Protein AF-W7M8E8-F1 (afdb_monomer_lite)

Sequence (180 aa):
MTIVAISYRIQVSQIQHLVPQELELEDQPIMTSLFIHYGTSTAAPSSLGREIFGYPKIFGKVNFHPSAGSRVMMGNVERPAARSLIEFELAPKAILGNSVGDATPPKVLNLRVIPSTNPAEPALREFVVVDMQFEFSERWSGPGSLKFNKGFASTPWANLDVDSYVSKAVLGNKAERFPL

Organism: Gibberella moniliformis (strain M3125 / FGSC 7600) (NCBI:txid334819)

InterPro domains:
  IPR010451 Acetoacetate decarboxylase [PF06314] (45-169)
  IPR023375 Acetoacetate decarboxylase domain superfamily [G3DSA:2.40.400.10] (40-175)
  IPR023375 Acetoacetate decarboxylase domain superfamily [SSF160104] (2-168)

Radius of gyration: 17.75 Å; chains: 1; bounding box: 37×35×49 Å

pLDDT: mean 82.56, std 15.78, range [31.69, 96.31]

Foldseek 3Di:
DKKKKWKFWFACVLCVVVDDPVDDADRTHIDIDIQDDPDDDPDPCAPCCCQPANDPDDDWDKDWDDDVPAPKIWIFIDVPPPHGQKTKIWHFDDWDDPPPDDDQQPWDKHWHFADDPPNVDTPDTDIGTDRDDDDFPTKTWGDMDMDGDDDDPPCSSSPTDTDGTDTIMMGHHPDDDPPD

Secondary structure (DSSP, 8-state):
-EEEEEEEE--GGGTGGGS-TTS---SSPEEEEEEEE--S-SS-TTHHHHHHH-------EEEEE--TT---EEEEEESSTTSEEEEEEE---EE----SS-----EEEEEEEEE-SSTTSEEEEEEEEEE-----SEEEE--EEEEEPP--TT-GGG-----EEEEEEEEE-SS-PPP-

Structure (mmCIF, N/CA/C/O backbone):
data_AF-W7M8E8-F1
#
_entry.id   AF-W7M8E8-F1
#
loop_
_atom_site.group_PDB
_atom_site.id
_atom_site.type_symbol
_atom_site.label_atom_id
_atom_site.label_alt_id
_atom_site.label_comp_id
_atom_site.label_asym_id
_atom_site.label_entity_id
_atom_site.label_seq_id
_atom_site.pdbx_PDB_ins_code
_atom_site.Cartn_x
_atom_site.Cartn_y
_atom_site.Cartn_z
_atom_site.occupancy
_atom_site.B_iso_or_equiv
_atom_site.auth_seq_id
_atom_site.auth_comp_id
_atom_site.auth_asym_id
_atom_site.auth_atom_id
_atom_site.pdbx_PDB_model_num
ATOM 1 N N . MET A 1 1 ? -5.783 8.095 -15.627 1.00 75.50 1 MET A N 1
ATOM 2 C CA . MET A 1 1 ? -5.588 7.467 -14.299 1.00 75.50 1 MET A CA 1
ATOM 3 C C . MET A 1 1 ? -4.308 6.662 -14.341 1.00 75.50 1 MET A C 1
ATOM 5 O O . MET A 1 1 ? -4.144 5.872 -15.267 1.00 75.50 1 MET A O 1
ATOM 9 N N . THR A 1 2 ? -3.454 6.842 -13.340 1.00 82.38 2 THR A N 1
ATOM 10 C CA . THR A 1 2 ? -2.178 6.129 -13.210 1.00 82.38 2 THR A CA 1
ATOM 11 C C . THR A 1 2 ? -2.097 5.503 -11.828 1.00 82.38 2 THR A C 1
ATOM 13 O O . THR A 1 2 ? -2.427 6.159 -10.839 1.00 82.38 2 THR A O 1
ATOM 16 N N . ILE A 1 3 ? -1.667 4.246 -11.759 1.00 85.19 3 ILE A N 1
ATOM 17 C CA . ILE A 1 3 ? -1.448 3.502 -10.521 1.00 85.19 3 ILE A CA 1
ATOM 18 C C . ILE A 1 3 ? -0.035 2.930 -10.522 1.00 85.19 3 ILE A C 1
ATOM 20 O O . ILE A 1 3 ? 0.379 2.272 -11.475 1.00 85.19 3 ILE A O 1
ATOM 24 N N . VAL A 1 4 ? 0.689 3.153 -9.431 1.00 88.88 4 VAL A N 1
ATOM 25 C CA . VAL A 1 4 ? 1.925 2.432 -9.115 1.00 88.88 4 VAL A CA 1
ATOM 26 C C . VAL A 1 4 ? 1.607 1.440 -8.009 1.00 88.88 4 VAL A C 1
ATOM 28 O O . VAL A 1 4 ? 1.155 1.839 -6.937 1.00 88.88 4 VAL A O 1
ATOM 31 N N . ALA A 1 5 ? 1.830 0.159 -8.281 1.00 90.69 5 ALA A N 1
ATOM 32 C CA . ALA A 1 5 ? 1.642 -0.934 -7.342 1.00 90.69 5 ALA A CA 1
ATOM 33 C C . ALA A 1 5 ? 2.996 -1.567 -7.018 1.00 90.69 5 ALA A C 1
ATOM 35 O O . ALA A 1 5 ? 3.697 -2.058 -7.909 1.00 90.69 5 ALA A O 1
ATOM 36 N N . ILE A 1 6 ? 3.365 -1.561 -5.740 1.00 92.94 6 ILE A N 1
ATOM 37 C CA . ILE A 1 6 ? 4.590 -2.197 -5.256 1.00 92.94 6 ILE A CA 1
ATOM 38 C C . ILE A 1 6 ? 4.208 -3.159 -4.136 1.00 92.94 6 ILE A C 1
ATOM 40 O O . ILE A 1 6 ? 3.716 -2.736 -3.089 1.00 92.94 6 ILE A O 1
ATOM 44 N N . SER A 1 7 ? 4.448 -4.445 -4.376 1.00 93.50 7 SER A N 1
ATOM 45 C CA . SER A 1 7 ? 4.228 -5.524 -3.420 1.00 93.50 7 SER A CA 1
ATOM 46 C C . SER A 1 7 ? 5.554 -5.992 -2.839 1.00 93.50 7 SER A C 1
ATOM 48 O O . SER A 1 7 ? 6.532 -6.219 -3.563 1.00 93.50 7 SER A O 1
ATOM 50 N N . TYR A 1 8 ? 5.591 -6.135 -1.525 1.00 94.62 8 TYR A N 1
ATOM 51 C CA . TYR A 1 8 ? 6.796 -6.403 -0.757 1.00 94.62 8 TYR A CA 1
ATOM 52 C C . TYR A 1 8 ? 6.471 -7.229 0.484 1.00 94.62 8 TYR A C 1
ATOM 54 O O . TYR A 1 8 ? 5.325 -7.272 0.925 1.00 94.62 8 TYR A O 1
ATOM 62 N N . ARG A 1 9 ? 7.482 -7.905 1.026 1.00 95.75 9 ARG A N 1
ATOM 63 C CA . ARG A 1 9 ? 7.386 -8.646 2.282 1.00 95.75 9 ARG A CA 1
ATOM 64 C C . ARG A 1 9 ? 7.903 -7.809 3.438 1.00 95.75 9 ARG A C 1
ATOM 66 O O . ARG A 1 9 ? 8.819 -7.001 3.266 1.00 95.75 9 ARG A O 1
ATOM 73 N N . ILE A 1 10 ? 7.288 -8.031 4.586 1.00 95.56 10 ILE A N 1
ATOM 74 C CA . ILE A 1 10 ? 7.685 -7.497 5.885 1.00 95.56 10 ILE A CA 1
ATOM 75 C C . ILE A 1 10 ? 7.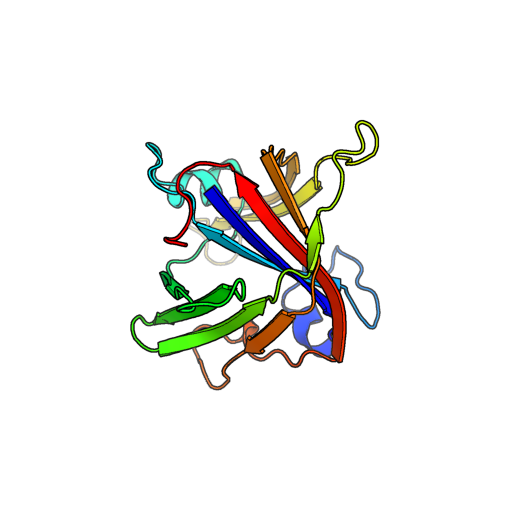556 -8.609 6.924 1.00 95.56 10 ILE A C 1
ATOM 77 O O . ILE A 1 10 ? 6.786 -9.541 6.716 1.00 95.56 10 ILE A O 1
ATOM 81 N N . GLN A 1 11 ? 8.225 -8.478 8.063 1.00 96.25 11 GLN A N 1
ATOM 82 C CA . GLN A 1 11 ? 7.993 -9.348 9.217 1.00 96.25 11 GLN A CA 1
ATOM 83 C C . GLN A 1 11 ? 6.618 -9.096 9.859 1.00 96.25 11 GLN A C 1
ATOM 85 O O . GLN A 1 11 ? 6.258 -7.948 10.139 1.00 96.25 11 GLN A O 1
ATOM 90 N N . VAL A 1 12 ? 5.887 -10.166 10.189 1.00 95.56 12 VAL A N 1
ATOM 91 C CA . VAL A 1 12 ? 4.549 -10.100 10.815 1.00 95.56 12 VAL A CA 1
ATOM 92 C C . VAL A 1 12 ? 4.518 -9.297 12.120 1.00 95.56 12 VAL A C 1
ATOM 94 O O . VAL A 1 12 ? 3.564 -8.563 12.385 1.00 95.56 12 VAL A O 1
ATOM 97 N N . SER A 1 13 ? 5.601 -9.337 12.901 1.00 94.94 13 SER A N 1
ATOM 98 C CA . SER A 1 13 ? 5.739 -8.589 14.157 1.00 94.94 13 SER A CA 1
ATOM 99 C C . SER A 1 13 ? 5.573 -7.075 13.980 1.00 94.94 13 SER A C 1
ATOM 101 O O . SER A 1 13 ? 5.144 -6.395 14.914 1.00 94.94 13 SER A O 1
ATOM 103 N N . GLN A 1 14 ? 5.841 -6.549 12.779 1.00 93.94 14 GLN A N 1
ATOM 104 C CA . GLN A 1 14 ? 5.689 -5.131 12.454 1.00 93.94 14 GLN A CA 1
ATOM 105 C C . GLN A 1 14 ? 4.224 -4.698 12.293 1.00 93.94 14 GLN A C 1
ATOM 107 O O . GLN A 1 14 ? 3.937 -3.514 12.447 1.00 93.94 14 GLN A O 1
ATOM 112 N N . ILE A 1 15 ? 3.295 -5.614 11.985 1.00 93.62 15 ILE A N 1
ATOM 113 C CA . ILE A 1 15 ? 1.906 -5.265 11.612 1.00 93.62 15 ILE A CA 1
ATOM 114 C C . ILE A 1 15 ? 0.819 -6.075 12.306 1.00 93.62 15 ILE A C 1
ATOM 116 O O . ILE A 1 15 ? -0.338 -5.675 12.238 1.00 93.62 15 ILE A O 1
ATOM 120 N N . GLN A 1 16 ? 1.145 -7.163 13.007 1.00 93.75 16 GLN A N 1
ATOM 121 C CA . GLN A 1 16 ? 0.148 -8.010 13.680 1.00 93.75 16 GLN A CA 1
ATOM 122 C C . GLN A 1 16 ? -0.788 -7.229 14.615 1.00 93.75 16 GLN A C 1
ATOM 124 O O . GLN A 1 16 ? -1.951 -7.566 14.766 1.00 93.75 16 GLN A O 1
ATOM 129 N N . HIS A 1 17 ? -0.297 -6.140 15.211 1.00 92.38 17 HIS A N 1
ATOM 130 C CA . HIS A 1 17 ? -1.066 -5.278 16.106 1.00 92.38 17 HIS A CA 1
ATOM 131 C C . HIS A 1 17 ? -2.050 -4.342 15.373 1.00 92.38 17 HIS A C 1
ATOM 133 O O . HIS A 1 17 ? -2.852 -3.675 16.022 1.00 92.38 17 HIS A O 1
ATOM 139 N N . LEU A 1 18 ? -1.969 -4.256 14.041 1.00 91.44 18 LEU A N 1
ATOM 140 C CA . LEU A 1 18 ? -2.851 -3.462 13.177 1.00 91.44 18 LEU A CA 1
ATOM 141 C C . LEU A 1 18 ? -3.947 -4.308 12.518 1.00 91.44 18 LEU A C 1
ATOM 143 O O . LEU A 1 18 ? -4.887 -3.750 11.951 1.00 91.44 18 LEU A O 1
ATOM 147 N N . VAL A 1 19 ? -3.812 -5.634 12.553 1.00 92.44 19 VAL A N 1
ATOM 148 C CA . VAL A 1 19 ? -4.722 -6.575 11.900 1.00 92.44 19 VAL A CA 1
ATOM 149 C C . VAL A 1 19 ? -5.661 -7.174 12.954 1.00 92.44 19 VAL A C 1
ATOM 151 O O . VAL A 1 19 ? -5.202 -7.519 14.043 1.00 92.44 19 VAL A O 1
ATOM 154 N N . PRO A 1 20 ? -6.975 -7.277 12.682 1.00 93.69 20 PRO A N 1
ATOM 155 C CA . PRO A 1 20 ? -7.913 -7.919 13.600 1.00 93.69 20 PRO A CA 1
ATOM 156 C C . PRO A 1 20 ? -7.506 -9.364 13.911 1.00 93.69 20 PRO A C 1
ATOM 158 O O . PRO A 1 20 ? -7.076 -10.088 13.018 1.00 93.69 20 PRO A O 1
ATOM 161 N N . GLN A 1 21 ? -7.675 -9.784 15.166 1.00 93.00 21 GLN A N 1
ATOM 162 C CA . GLN A 1 21 ? -7.266 -11.115 15.644 1.00 93.00 21 GLN A CA 1
ATOM 163 C C . GLN A 1 21 ? -8.029 -12.259 14.965 1.00 93.00 21 GLN A C 1
ATOM 165 O O . GLN A 1 21 ? -7.586 -13.401 15.000 1.00 93.00 21 GLN A O 1
ATOM 170 N N . GLU A 1 22 ? -9.177 -11.955 14.361 1.00 94.31 22 GLU A N 1
ATOM 171 C CA . GLU A 1 22 ? -9.982 -12.901 13.596 1.00 94.31 22 GLU A CA 1
ATOM 172 C C . GLU A 1 22 ? -9.348 -13.270 12.238 1.00 94.31 22 GLU A C 1
ATOM 174 O O . GLU A 1 22 ? -9.845 -14.177 11.572 1.00 94.31 22 GLU A O 1
ATOM 179 N N . LEU A 1 23 ? -8.288 -12.570 11.805 1.00 93.88 23 LEU A N 1
ATOM 180 C CA . LEU A 1 23 ? -7.580 -12.824 10.549 1.00 93.88 23 LEU A CA 1
ATOM 181 C C . LEU A 1 23 ? -6.212 -13.468 10.797 1.00 93.88 23 LEU A C 1
ATOM 183 O O . LEU A 1 23 ? 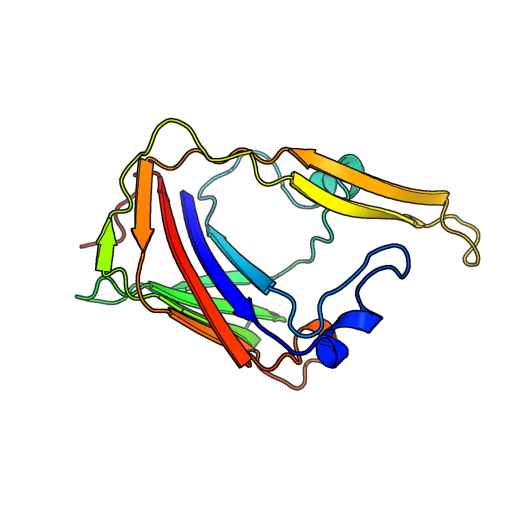-5.458 -13.056 11.676 1.00 93.88 23 LEU A O 1
ATOM 187 N N . GLU A 1 24 ? -5.869 -14.440 9.958 1.00 93.69 24 GLU A N 1
ATOM 188 C CA . GLU A 1 24 ? -4.578 -15.124 9.998 1.00 93.69 24 GLU A CA 1
ATOM 189 C C . GLU A 1 24 ? -3.532 -14.384 9.153 1.00 93.69 24 GLU A C 1
ATOM 191 O O . GLU A 1 24 ? -3.823 -13.876 8.066 1.00 93.69 24 GLU A O 1
ATOM 196 N N . LEU A 1 25 ? -2.296 -14.334 9.653 1.00 94.12 25 LEU A N 1
ATOM 197 C CA . LEU A 1 25 ? -1.149 -13.749 8.966 1.00 94.12 25 LEU A CA 1
ATOM 198 C C . LEU A 1 25 ? -0.029 -14.781 8.853 1.00 94.12 25 LEU A C 1
ATOM 200 O O . LEU A 1 25 ? 0.275 -15.486 9.812 1.00 94.12 25 LEU A O 1
ATOM 204 N N . GLU A 1 26 ? 0.612 -14.824 7.689 1.00 94.81 26 GLU A N 1
ATOM 205 C CA . GLU A 1 26 ? 1.874 -15.543 7.494 1.00 94.81 26 GLU A CA 1
ATOM 206 C C . GLU A 1 26 ? 3.014 -14.871 8.282 1.00 94.81 26 GLU A C 1
ATOM 208 O O . GLU A 1 26 ? 2.903 -13.705 8.654 1.00 94.81 26 GLU A O 1
ATOM 213 N N . ASP A 1 27 ? 4.149 -15.556 8.471 1.00 94.94 27 ASP A N 1
ATOM 214 C CA . ASP A 1 27 ? 5.333 -14.984 9.143 1.00 94.94 27 ASP A CA 1
ATOM 215 C C . ASP A 1 27 ? 5.928 -13.780 8.390 1.00 94.94 27 ASP A C 1
ATOM 217 O O . ASP A 1 27 ? 6.430 -12.825 8.995 1.00 94.94 27 ASP A O 1
ATOM 221 N N . GLN A 1 28 ? 5.860 -13.825 7.056 1.00 95.44 28 GLN A N 1
ATOM 222 C CA . GLN A 1 28 ? 6.322 -12.771 6.155 1.00 95.44 28 GLN A CA 1
ATOM 223 C C . GLN A 1 28 ? 5.199 -12.329 5.209 1.00 95.44 28 GLN A C 1
ATOM 225 O O . GLN A 1 28 ? 5.254 -12.656 4.020 1.00 95.44 28 GLN A O 1
ATOM 230 N N . PRO A 1 29 ? 4.166 -11.612 5.683 1.00 94.88 29 PRO A N 1
ATOM 231 C CA . PRO A 1 29 ? 3.020 -11.256 4.855 1.00 94.88 29 PRO A CA 1
ATOM 232 C C . PRO A 1 29 ? 3.415 -10.377 3.661 1.00 94.88 29 PRO A C 1
ATOM 234 O O . PRO A 1 29 ? 4.365 -9.588 3.715 1.00 94.88 29 PRO A O 1
ATOM 237 N N . ILE A 1 30 ? 2.646 -10.486 2.574 1.00 93.69 30 ILE A N 1
ATOM 238 C CA . ILE A 1 30 ? 2.767 -9.589 1.421 1.00 93.69 30 ILE A CA 1
ATOM 239 C C . ILE A 1 30 ? 1.950 -8.326 1.689 1.00 93.69 30 ILE A C 1
ATOM 241 O O . ILE A 1 30 ? 0.723 -8.358 1.753 1.00 93.69 30 ILE A O 1
ATOM 245 N N . MET A 1 31 ? 2.637 -7.194 1.753 1.00 92.69 31 MET A N 1
ATOM 246 C CA . MET A 1 31 ? 2.034 -5.868 1.737 1.00 92.69 31 MET A CA 1
ATOM 247 C C . MET A 1 31 ? 2.044 -5.322 0.314 1.00 92.69 31 MET A C 1
ATOM 249 O O . MET A 1 31 ? 3.018 -5.489 -0.416 1.00 92.69 31 MET A O 1
ATOM 253 N N . THR A 1 32 ? 0.977 -4.629 -0.081 1.00 91.69 32 THR A N 1
ATOM 254 C CA . THR A 1 32 ? 0.923 -3.918 -1.364 1.00 91.69 32 THR A CA 1
ATOM 255 C C . THR A 1 32 ? 0.608 -2.450 -1.128 1.00 91.69 32 THR A 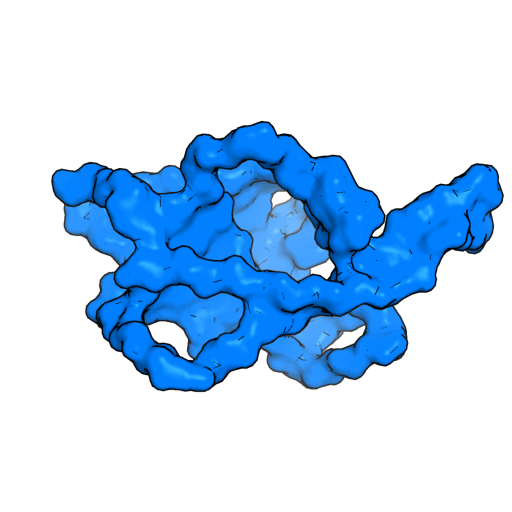C 1
ATOM 257 O O . THR A 1 32 ? -0.453 -2.111 -0.611 1.00 91.69 32 THR A O 1
ATOM 260 N N . SER A 1 33 ? 1.526 -1.574 -1.537 1.00 92.44 33 SER A N 1
ATOM 261 C CA . SER A 1 33 ? 1.283 -0.132 -1.587 1.00 92.44 33 SER A CA 1
ATOM 262 C C . SER A 1 33 ? 0.800 0.262 -2.980 1.00 92.44 33 SER A C 1
ATOM 264 O O . SER A 1 33 ? 1.466 -0.030 -3.977 1.00 92.44 33 SER A O 1
ATOM 266 N N . LEU A 1 34 ? -0.354 0.932 -3.036 1.00 90.12 34 LEU A N 1
ATOM 267 C CA . LEU A 1 34 ? -0.938 1.492 -4.254 1.00 90.12 34 LEU A CA 1
ATOM 268 C C . LEU A 1 34 ? -0.878 3.022 -4.198 1.00 90.12 34 LEU A C 1
ATOM 270 O O . LEU A 1 34 ? -1.508 3.640 -3.339 1.00 90.12 34 LEU A O 1
ATOM 274 N N . PHE A 1 35 ? -0.174 3.640 -5.144 1.00 90.56 35 PHE A N 1
ATOM 275 C CA . PHE A 1 35 ? -0.181 5.091 -5.345 1.00 90.56 35 PHE A CA 1
ATOM 276 C C . PHE A 1 35 ? -1.056 5.393 -6.545 1.00 90.56 35 PHE A C 1
ATOM 278 O O . PHE A 1 35 ? -0.759 4.943 -7.649 1.00 90.56 35 PHE A O 1
ATOM 285 N N . ILE A 1 36 ? -2.144 6.128 -6.327 1.00 85.56 36 ILE A N 1
ATOM 286 C CA . ILE A 1 36 ? -3.184 6.309 -7.337 1.00 85.56 36 ILE A CA 1
ATOM 287 C C . ILE A 1 36 ? -3.341 7.789 -7.667 1.00 85.56 36 ILE A C 1
ATOM 289 O O . ILE A 1 36 ? -3.606 8.610 -6.789 1.00 85.56 36 ILE A O 1
ATOM 293 N N . HIS A 1 37 ? -3.233 8.110 -8.953 1.00 83.31 37 HIS A N 1
ATOM 294 C CA . HIS A 1 37 ? -3.600 9.397 -9.524 1.00 83.31 37 HIS A CA 1
ATOM 295 C C . HIS A 1 37 ? -4.865 9.230 -10.375 1.00 83.31 37 HIS A C 1
ATOM 297 O O . HIS A 1 37 ? -4.815 8.729 -11.503 1.00 83.31 37 HIS A O 1
ATOM 303 N N . TYR A 1 38 ? -6.012 9.636 -9.824 1.00 70.62 38 TYR A N 1
ATOM 304 C CA . TYR A 1 38 ? -7.327 9.462 -10.453 1.00 70.62 38 TYR A CA 1
ATOM 305 C C . TYR A 1 38 ? -7.616 10.451 -11.599 1.00 70.62 38 TYR A C 1
ATOM 307 O O . TYR A 1 38 ? -8.546 10.212 -12.362 1.00 70.62 38 TYR A O 1
ATOM 315 N N . GLY A 1 39 ? -6.819 11.511 -11.782 1.00 67.69 39 GLY A N 1
ATOM 316 C CA . GLY A 1 39 ? -7.202 12.634 -12.647 1.00 67.69 39 GLY A CA 1
ATOM 317 C C . GLY A 1 39 ? -8.391 13.400 -12.051 1.00 67.69 39 GLY A C 1
ATOM 318 O O . GLY A 1 39 ? -8.516 13.493 -10.828 1.00 67.69 39 GLY A O 1
ATOM 319 N N . THR A 1 40 ? -9.279 13.935 -12.890 1.00 54.34 40 THR A N 1
ATOM 320 C CA . THR A 1 40 ? -10.529 14.577 -12.455 1.00 54.34 40 THR A CA 1
ATOM 321 C C . THR A 1 40 ? -11.622 13.530 -12.211 1.00 54.34 40 THR A C 1
ATOM 323 O O . THR A 1 40 ? -12.011 12.792 -13.110 1.00 54.34 40 THR A O 1
ATOM 326 N N . SER A 1 41 ? -12.135 13.461 -10.979 1.00 53.03 41 SER A N 1
ATOM 327 C CA . SER A 1 41 ? -13.296 12.639 -10.610 1.00 53.03 41 SER A CA 1
ATOM 328 C C . SER A 1 41 ? -14.398 13.528 -10.039 1.00 53.03 41 SER A C 1
ATOM 330 O O . SER A 1 41 ? -14.118 14.486 -9.320 1.00 53.03 41 SER A O 1
ATOM 332 N N . THR A 1 42 ? -15.651 13.215 -10.368 1.00 48.84 42 THR A N 1
ATOM 333 C CA . THR A 1 42 ? -16.850 13.982 -9.996 1.00 48.84 42 THR A CA 1
ATOM 334 C C . THR A 1 42 ? -17.384 13.665 -8.596 1.00 48.84 42 THR A C 1
ATOM 336 O O . THR A 1 42 ? -18.252 14.383 -8.106 1.00 48.84 42 THR A O 1
ATOM 339 N N . ALA A 1 43 ? -16.870 12.634 -7.919 1.00 52.59 43 ALA A N 1
ATOM 340 C CA . ALA A 1 43 ? -17.293 12.254 -6.570 1.00 52.59 43 ALA A CA 1
ATOM 341 C C . ALA A 1 43 ? -16.164 12.484 -5.561 1.00 52.59 43 ALA A C 1
ATOM 343 O O . ALA A 1 43 ? -15.047 12.026 -5.787 1.00 52.59 43 ALA A O 1
ATOM 344 N N . ALA A 1 44 ? -16.453 13.138 -4.429 1.00 51.09 44 ALA A N 1
ATOM 345 C CA . ALA A 1 44 ? -15.521 13.267 -3.307 1.00 51.09 44 ALA A CA 1
ATOM 346 C C . ALA A 1 44 ? -15.281 1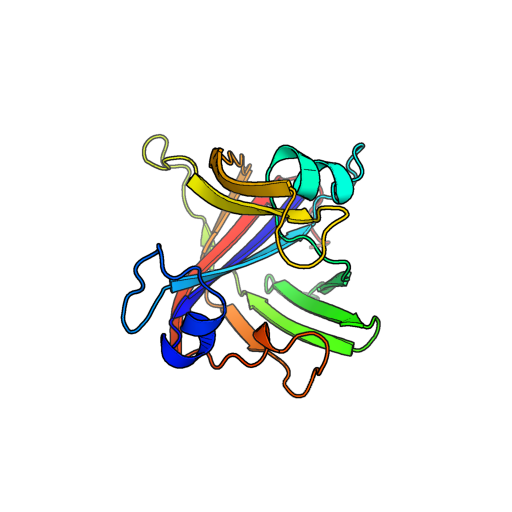1.873 -2.677 1.00 51.09 44 ALA A C 1
ATOM 348 O O . ALA A 1 44 ? -16.134 11.387 -1.930 1.00 51.09 44 ALA A O 1
ATOM 349 N N . PRO A 1 45 ? -14.151 11.185 -2.944 1.00 58.34 45 PRO A N 1
ATOM 350 C CA . PRO A 1 45 ? -14.019 9.749 -2.670 1.00 58.34 45 PRO A CA 1
ATOM 351 C C . PRO A 1 45 ? -13.853 9.400 -1.182 1.00 58.34 45 PRO A C 1
ATOM 353 O O . PRO A 1 45 ? -13.681 8.222 -0.847 1.00 58.34 45 PRO A O 1
ATOM 356 N N . SER A 1 46 ? -13.797 10.399 -0.297 1.00 60.62 46 SER A N 1
ATOM 357 C CA . SER A 1 46 ? -13.352 10.255 1.091 1.00 60.62 46 SER A CA 1
ATOM 358 C C . SER A 1 46 ? -14.459 9.806 2.046 1.00 60.62 46 SER A C 1
ATOM 360 O O . SER A 1 46 ? -14.228 8.856 2.790 1.00 60.62 46 SER A O 1
ATOM 362 N N . SER A 1 47 ? -15.640 10.431 2.028 1.00 61.38 47 SER A N 1
ATOM 363 C CA . SER A 1 47 ? -16.687 10.166 3.034 1.00 61.38 47 SER A CA 1
ATOM 364 C C . SER A 1 47 ? -17.479 8.893 2.724 1.00 61.38 47 SER A C 1
ATOM 366 O O . SER A 1 47 ? -17.509 7.966 3.531 1.00 61.38 47 SER A O 1
ATOM 368 N N . LEU A 1 48 ? -17.987 8.765 1.492 1.00 73.25 48 LEU A N 1
ATOM 369 C CA . LEU A 1 48 ? -18.772 7.594 1.074 1.00 73.25 48 LEU A CA 1
ATOM 370 C C . LEU A 1 48 ? -17.952 6.295 1.086 1.00 73.25 48 LEU A C 1
ATOM 372 O O . LEU A 1 48 ? -18.478 5.225 1.374 1.00 73.25 48 LEU A O 1
ATOM 376 N N . GLY A 1 49 ? -16.642 6.377 0.827 1.00 83.75 49 GLY A N 1
ATOM 377 C CA . GLY A 1 49 ? -15.758 5.212 0.881 1.00 83.75 49 GLY A CA 1
ATOM 378 C C . GLY A 1 49 ? -15.618 4.620 2.287 1.00 83.75 49 GLY A C 1
ATOM 379 O O . GLY A 1 49 ? -15.528 3.402 2.424 1.00 83.75 49 GLY A O 1
ATOM 380 N N . ARG A 1 50 ? -15.610 5.469 3.322 1.00 88.00 50 ARG A N 1
ATOM 381 C CA . ARG A 1 50 ? -15.527 5.037 4.725 1.00 88.00 50 ARG A CA 1
ATOM 382 C C . ARG A 1 50 ? -16.861 4.468 5.197 1.00 88.00 50 ARG A C 1
ATOM 384 O O . ARG A 1 50 ? -16.891 3.395 5.788 1.00 88.00 50 ARG A O 1
ATOM 391 N N . GLU A 1 51 ? -17.945 5.181 4.907 1.00 89.31 51 GLU A N 1
ATOM 392 C CA . GLU A 1 51 ? -19.282 4.856 5.405 1.00 89.31 51 GLU A CA 1
ATOM 393 C C . GLU A 1 51 ? -19.888 3.638 4.708 1.00 89.31 51 GLU A C 1
ATOM 395 O O . GLU A 1 51 ? -20.395 2.752 5.383 1.00 89.31 51 GLU A O 1
ATOM 400 N N . ILE A 1 52 ? -19.806 3.542 3.378 1.00 88.94 52 ILE A N 1
ATOM 401 C CA . ILE A 1 52 ? -20.438 2.446 2.624 1.00 88.94 52 ILE A CA 1
ATOM 402 C C . ILE A 1 52 ? -19.538 1.209 2.592 1.00 88.94 52 ILE A C 1
ATOM 404 O O . ILE A 1 52 ? -20.012 0.099 2.809 1.00 88.94 52 ILE A O 1
ATOM 408 N N . PHE A 1 53 ? -18.241 1.397 2.341 1.00 89.88 53 PHE A N 1
ATOM 409 C CA . PHE A 1 53 ? -17.329 0.295 2.019 1.00 89.88 53 PHE A CA 1
ATOM 410 C C . PHE A 1 53 ? -16.280 0.005 3.098 1.00 89.88 53 PHE A C 1
ATOM 412 O O . PHE A 1 53 ? -15.491 -0.922 2.935 1.00 89.88 53 PHE A O 1
ATOM 419 N N . GLY A 1 54 ? -16.226 0.792 4.177 1.00 92.25 54 GLY A N 1
ATOM 420 C CA . GLY A 1 54 ? -15.277 0.580 5.273 1.00 92.25 54 GLY A CA 1
ATOM 421 C C . GLY A 1 54 ? -13.819 0.920 4.951 1.00 92.25 54 GLY A C 1
ATOM 422 O O . GLY A 1 54 ? -12.945 0.587 5.745 1.00 92.25 54 GLY A O 1
ATOM 423 N N . TYR A 1 55 ? -13.512 1.573 3.821 1.00 90.94 55 TYR A N 1
ATOM 424 C CA . TYR A 1 55 ? -12.120 1.918 3.504 1.00 90.94 55 TYR A CA 1
ATOM 425 C C . TYR A 1 55 ? -11.539 2.834 4.594 1.00 90.94 55 TYR A C 1
ATOM 427 O O . TYR A 1 55 ? -12.118 3.899 4.820 1.00 90.94 55 TYR A O 1
ATOM 435 N N . PRO A 1 56 ? -10.381 2.525 5.210 1.00 90.56 56 PRO A N 1
ATOM 436 C CA . PRO A 1 56 ? -9.794 3.319 6.296 1.00 90.56 56 PRO A CA 1
ATOM 437 C C . PRO A 1 56 ? -9.082 4.582 5.769 1.00 90.56 56 PRO A C 1
ATOM 439 O O . PRO A 1 56 ? -7.904 4.827 6.025 1.00 90.56 56 PRO A O 1
ATOM 442 N N . LYS A 1 57 ? -9.789 5.392 4.971 1.00 86.94 57 LYS A N 1
ATOM 443 C CA . LYS A 1 57 ? -9.226 6.561 4.287 1.00 86.94 57 LYS A CA 1
ATOM 444 C C . LYS A 1 57 ? -8.913 7.684 5.271 1.00 86.94 57 LYS A C 1
ATOM 446 O O . LYS A 1 57 ? -9.732 8.063 6.107 1.00 86.94 57 LYS A O 1
ATOM 451 N N . ILE A 1 58 ? -7.744 8.275 5.078 1.00 86.50 58 ILE A N 1
ATOM 452 C CA . ILE A 1 58 ? -7.232 9.446 5.788 1.00 86.50 58 ILE A CA 1
ATOM 453 C C . ILE A 1 58 ? -6.730 10.464 4.765 1.00 86.50 58 ILE A C 1
ATOM 455 O O . ILE A 1 58 ? -6.346 10.098 3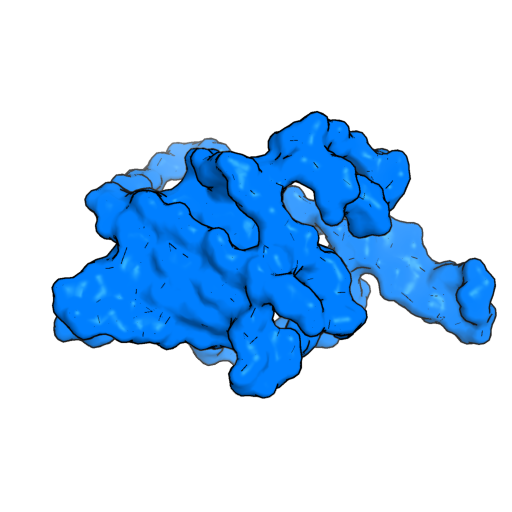.654 1.00 86.50 58 ILE A O 1
ATOM 459 N N . PHE A 1 59 ? -6.722 11.745 5.133 1.00 86.62 59 PHE A N 1
ATOM 460 C CA . PHE A 1 59 ? -6.183 12.787 4.263 1.00 86.62 59 PHE A CA 1
ATOM 461 C C . PHE A 1 59 ? -4.652 12.742 4.218 1.00 86.62 59 PHE A C 1
ATOM 463 O O . PHE A 1 59 ? -3.981 12.613 5.247 1.00 86.62 59 PHE A O 1
ATOM 470 N N . GLY A 1 60 ? -4.128 12.891 3.006 1.00 87.75 60 GLY A N 1
ATOM 471 C CA . GLY A 1 60 ? -2.716 12.983 2.664 1.00 87.75 60 GLY A CA 1
ATOM 472 C C . GLY A 1 60 ? -2.581 13.451 1.217 1.00 87.75 60 GLY A C 1
ATOM 473 O O . GLY A 1 60 ? -3.576 13.513 0.487 1.00 87.75 60 GLY A O 1
ATOM 474 N N . LYS A 1 61 ? -1.365 13.796 0.803 1.00 90.25 61 LYS A N 1
ATOM 475 C CA . LYS A 1 61 ? -1.083 14.237 -0.568 1.00 90.25 61 LYS A CA 1
ATOM 476 C C . LYS A 1 61 ? -0.172 13.226 -1.247 1.00 90.25 61 LYS A C 1
ATOM 478 O O . LYS A 1 61 ? 0.866 12.895 -0.692 1.00 90.25 61 LYS A O 1
ATOM 483 N N . VAL A 1 62 ? -0.550 12.746 -2.427 1.00 90.88 62 VAL A N 1
ATOM 484 C CA . VAL A 1 62 ? 0.305 11.895 -3.267 1.00 90.88 62 VAL A CA 1
ATOM 485 C C . VAL A 1 62 ? 0.825 12.753 -4.412 1.00 90.88 62 VAL A C 1
ATOM 487 O O . VAL A 1 62 ? 0.029 13.273 -5.194 1.00 90.88 62 VAL A O 1
ATOM 490 N N . ASN A 1 63 ? 2.140 12.912 -4.506 1.00 91.44 63 ASN A N 1
ATOM 491 C CA . ASN A 1 63 ? 2.790 13.618 -5.603 1.00 91.44 63 ASN A CA 1
ATOM 492 C C . ASN A 1 63 ? 3.458 12.602 -6.531 1.00 91.44 63 ASN A C 1
ATOM 494 O O . ASN A 1 63 ? 4.174 11.716 -6.065 1.00 91.44 63 ASN A O 1
ATOM 498 N N . PHE A 1 64 ? 3.253 12.770 -7.833 1.00 89.25 64 PHE A N 1
ATOM 499 C CA . PHE A 1 64 ? 4.027 12.097 -8.871 1.00 89.25 64 PHE A CA 1
ATOM 500 C C . PHE A 1 64 ? 4.994 13.113 -9.469 1.00 89.25 64 PHE A C 1
ATOM 502 O O . PHE A 1 64 ? 4.578 14.210 -9.847 1.00 89.25 64 PHE A O 1
ATOM 509 N N . HIS A 1 65 ? 6.268 12.745 -9.549 1.00 87.25 65 HIS A N 1
ATOM 510 C CA . HIS A 1 65 ? 7.334 13.593 -10.070 1.00 87.25 65 HIS A CA 1
ATOM 511 C C . HIS A 1 65 ? 7.701 13.131 -11.482 1.00 87.25 65 HIS A C 1
ATOM 513 O O . HIS A 1 65 ? 8.100 11.975 -11.651 1.00 87.25 65 HIS A O 1
ATOM 519 N N . PRO A 1 66 ? 7.582 13.999 -12.503 1.00 71.12 66 PRO A N 1
ATOM 520 C CA . PRO A 1 66 ? 8.081 13.693 -13.836 1.00 71.12 66 PRO A CA 1
ATOM 521 C C . PRO A 1 66 ? 9.594 13.455 -13.793 1.00 71.12 66 PRO A C 1
ATOM 523 O O . PRO A 1 66 ? 10.328 14.233 -13.183 1.00 71.12 66 PRO A O 1
ATOM 526 N N . SER A 1 67 ? 10.074 12.410 -14.465 1.00 72.75 67 SER A N 1
ATOM 527 C CA . SER A 1 67 ? 11.506 12.214 -14.686 1.00 72.75 67 SER A CA 1
ATOM 528 C C . SER A 1 67 ? 11.861 12.710 -16.086 1.00 72.75 67 SER A C 1
ATOM 530 O O . SER A 1 67 ? 11.452 12.119 -17.083 1.00 72.75 67 SER A O 1
ATOM 532 N N . ALA A 1 68 ? 12.582 13.828 -16.179 1.00 67.31 68 ALA A N 1
ATOM 533 C CA . ALA A 1 68 ? 12.985 14.382 -17.469 1.00 67.31 68 ALA A CA 1
ATOM 534 C C . ALA A 1 68 ? 13.875 13.378 -18.225 1.00 67.31 68 ALA A C 1
ATOM 536 O O . ALA A 1 68 ? 14.931 12.983 -17.732 1.00 67.31 68 ALA A O 1
ATOM 537 N N . GLY A 1 69 ? 13.441 12.950 -19.414 1.00 66.94 69 GLY A N 1
ATOM 538 C CA . GLY A 1 69 ? 14.201 12.038 -20.277 1.00 66.94 69 GLY A CA 1
ATOM 539 C C . GLY A 1 69 ? 14.254 10.575 -19.816 1.00 66.94 69 GLY A C 1
ATOM 540 O O . GLY A 1 69 ? 14.981 9.781 -20.413 1.00 66.94 69 GLY A O 1
ATOM 541 N N . SER A 1 70 ? 13.494 10.189 -18.787 1.00 74.25 70 SER A N 1
ATOM 542 C CA . SER A 1 70 ? 13.451 8.816 -18.279 1.00 74.25 70 SER A CA 1
ATOM 543 C C . SER A 1 70 ? 12.015 8.340 -18.086 1.00 74.25 70 SER A C 1
ATOM 545 O O . SER A 1 70 ? 11.125 9.098 -17.720 1.00 74.25 70 SER A O 1
ATOM 547 N N . ARG A 1 71 ? 11.781 7.042 -18.307 1.00 77.88 71 ARG A N 1
ATOM 548 C CA . ARG A 1 71 ? 10.479 6.406 -18.036 1.00 77.88 71 ARG A CA 1
ATOM 549 C C . ARG A 1 71 ? 10.278 6.073 -16.558 1.00 77.88 71 ARG A C 1
ATOM 551 O O . ARG A 1 71 ? 9.236 5.530 -16.203 1.00 77.88 71 ARG A O 1
ATOM 558 N N . VAL A 1 72 ? 11.276 6.343 -15.716 1.00 85.44 72 VAL A N 1
ATOM 559 C CA . VAL A 1 72 ? 11.192 6.122 -14.272 1.00 85.44 72 VAL A CA 1
ATOM 560 C C . VAL A 1 72 ? 10.097 7.012 -13.694 1.00 85.44 72 VAL A C 1
ATOM 562 O O . VAL A 1 72 ? 10.086 8.223 -13.896 1.00 85.44 72 VAL A O 1
ATOM 565 N N . MET A 1 73 ? 9.179 6.401 -12.956 1.00 86.88 73 MET A N 1
ATOM 566 C CA . MET A 1 73 ? 8.172 7.106 -12.186 1.00 86.88 73 MET A CA 1
ATOM 567 C C . MET A 1 73 ? 8.618 7.205 -10.742 1.00 86.88 73 MET A C 1
ATOM 569 O O . MET A 1 73 ? 8.867 6.194 -10.092 1.00 86.88 73 MET A O 1
ATOM 573 N N . MET A 1 74 ? 8.681 8.431 -10.244 1.00 91.19 74 MET A N 1
ATOM 574 C CA . MET A 1 74 ? 9.009 8.726 -8.858 1.00 91.19 74 MET A CA 1
ATOM 575 C C . MET A 1 74 ? 7.853 9.469 -8.217 1.00 91.19 74 MET A C 1
ATOM 577 O O . MET A 1 74 ? 7.043 10.110 -8.892 1.00 91.19 74 MET A O 1
ATOM 581 N N . GLY A 1 75 ? 7.792 9.422 -6.900 1.00 93.00 75 GLY A N 1
ATOM 582 C CA . GLY A 1 75 ? 6.812 10.193 -6.170 1.00 93.00 75 GLY A CA 1
ATOM 583 C C . GLY A 1 75 ? 6.985 10.091 -4.674 1.00 93.00 75 GLY A C 1
ATOM 584 O O . GLY A 1 75 ? 7.845 9.376 -4.155 1.00 93.00 75 GLY A O 1
ATOM 585 N N . ASN A 1 76 ? 6.144 10.837 -3.975 1.00 95.62 76 ASN A N 1
ATOM 586 C CA . ASN A 1 76 ? 6.104 10.798 -2.529 1.00 95.62 76 ASN A CA 1
ATOM 587 C C . ASN A 1 76 ? 4.687 11.003 -1.994 1.00 95.62 76 ASN A C 1
ATOM 589 O O . ASN A 1 76 ? 3.833 11.608 -2.643 1.00 95.62 76 ASN A O 1
ATOM 593 N N . VAL A 1 77 ? 4.454 10.505 -0.785 1.00 94.31 77 VAL A N 1
ATOM 594 C CA . VAL A 1 77 ? 3.230 10.719 -0.013 1.00 94.31 77 VAL A CA 1
ATOM 595 C C . VAL A 1 77 ? 3.551 11.638 1.151 1.00 94.31 77 VAL A C 1
ATOM 597 O O . VAL A 1 77 ? 4.472 11.358 1.910 1.00 94.31 77 VAL A O 1
ATOM 600 N N . GLU A 1 78 ? 2.789 12.711 1.324 1.00 93.88 78 GLU A N 1
ATOM 601 C CA . GLU A 1 78 ? 2.952 13.664 2.422 1.00 93.88 78 GLU A CA 1
ATOM 602 C C . GLU A 1 78 ? 1.832 13.538 3.450 1.00 93.88 78 GLU A C 1
ATOM 604 O O . GLU A 1 78 ? 0.641 13.579 3.107 1.00 93.88 78 GLU A O 1
ATOM 609 N N . ARG A 1 79 ? 2.228 13.431 4.724 1.00 89.12 79 ARG A N 1
ATOM 610 C CA . ARG A 1 79 ? 1.336 13.543 5.884 1.00 89.12 79 ARG A CA 1
ATOM 611 C C . ARG A 1 79 ? 2.151 13.855 7.153 1.00 89.12 79 ARG A C 1
ATOM 613 O O . ARG A 1 79 ? 2.831 12.962 7.647 1.00 89.12 79 ARG A O 1
ATOM 620 N N . PRO A 1 80 ? 2.056 15.063 7.741 1.00 89.12 80 PRO A N 1
ATOM 621 C CA . PRO A 1 80 ? 1.328 16.235 7.242 1.00 89.12 80 PRO A CA 1
ATOM 622 C C . PRO A 1 80 ? 1.915 16.766 5.923 1.00 89.12 80 PRO A C 1
ATOM 624 O O . PRO A 1 80 ? 2.958 16.299 5.469 1.00 89.12 80 PRO A O 1
ATOM 627 N N . ALA A 1 81 ? 1.235 17.736 5.302 1.00 87.94 81 ALA A N 1
ATOM 628 C CA . ALA A 1 81 ? 1.729 18.403 4.097 1.00 87.94 81 ALA A CA 1
ATOM 629 C C . ALA A 1 81 ? 3.169 18.919 4.288 1.00 87.94 81 ALA A C 1
ATOM 631 O O . ALA A 1 81 ? 3.549 19.298 5.397 1.00 87.94 81 ALA A O 1
ATOM 632 N N . ALA A 1 82 ? 3.955 18.910 3.211 1.00 87.94 82 ALA A N 1
ATOM 633 C CA . ALA A 1 82 ? 5.386 19.227 3.180 1.00 87.94 82 ALA A CA 1
ATOM 634 C C . ALA A 1 82 ? 6.308 18.255 3.943 1.00 87.94 82 ALA A C 1
ATOM 636 O O . ALA A 1 82 ? 7.524 18.442 3.941 1.00 87.94 82 ALA A O 1
ATOM 637 N N . ARG A 1 83 ? 5.776 17.187 4.554 1.00 91.62 83 ARG A N 1
ATOM 638 C CA . ARG A 1 83 ? 6.585 16.143 5.193 1.00 91.62 83 ARG A CA 1
ATOM 639 C C . ARG A 1 83 ? 6.351 14.799 4.512 1.00 91.62 83 ARG A C 1
ATOM 641 O O . ARG A 1 83 ? 5.288 14.197 4.655 1.00 91.62 83 ARG A O 1
ATOM 648 N N . SER A 1 84 ? 7.365 14.328 3.787 1.00 94.56 84 SER A N 1
ATOM 649 C CA . SER A 1 84 ? 7.317 13.053 3.069 1.00 94.56 84 SER A CA 1
ATOM 650 C C . SER A 1 84 ? 7.266 11.875 4.043 1.00 94.56 84 SER A C 1
ATOM 652 O O . SER A 1 84 ? 8.227 11.626 4.769 1.00 94.56 84 SER A O 1
ATOM 654 N N . LEU A 1 85 ? 6.147 11.159 4.061 1.00 95.38 85 LEU A N 1
ATOM 655 C CA . LEU A 1 85 ? 5.935 9.928 4.817 1.00 95.38 85 LEU A CA 1
ATOM 656 C C . LEU A 1 85 ? 6.441 8.702 4.051 1.00 95.38 85 LEU A C 1
ATOM 658 O O . LEU A 1 85 ? 7.033 7.807 4.645 1.00 95.38 85 LEU A O 1
ATOM 662 N N . ILE A 1 86 ? 6.198 8.666 2.740 1.00 95.69 86 ILE A N 1
ATOM 663 C CA . ILE A 1 86 ? 6.587 7.558 1.863 1.00 95.69 86 ILE A CA 1
ATOM 664 C C . ILE A 1 86 ? 7.240 8.144 0.621 1.00 95.69 86 ILE A C 1
ATOM 666 O O . ILE A 1 86 ? 6.699 9.074 0.029 1.00 95.69 86 ILE A O 1
ATOM 670 N N . GLU A 1 87 ? 8.364 7.581 0.205 1.00 95.75 87 GLU A N 1
ATOM 671 C CA . GLU A 1 87 ? 8.997 7.853 -1.086 1.00 95.75 87 GLU A CA 1
ATOM 672 C C . GLU A 1 87 ? 8.935 6.577 -1.929 1.00 95.75 87 GLU A C 1
ATOM 674 O O . GLU A 1 87 ? 9.094 5.473 -1.396 1.00 95.75 87 GLU A O 1
ATOM 679 N N . PHE A 1 88 ? 8.669 6.715 -3.227 1.00 94.50 88 PHE A N 1
ATOM 680 C CA . PHE A 1 88 ? 8.566 5.578 -4.134 1.00 94.50 88 PHE A CA 1
ATOM 681 C C . PHE A 1 88 ? 9.221 5.851 -5.483 1.00 94.50 88 PHE A C 1
ATOM 683 O O . PHE A 1 88 ? 9.209 6.975 -5.990 1.00 94.50 88 PHE A O 1
ATOM 690 N N . GLU A 1 89 ? 9.734 4.783 -6.083 1.00 92.81 89 GLU A N 1
ATOM 691 C CA . GLU A 1 89 ? 10.277 4.772 -7.436 1.00 92.81 89 GLU A CA 1
ATOM 692 C C . GLU A 1 89 ? 9.851 3.489 -8.154 1.00 92.81 89 GLU A C 1
ATOM 694 O O . GLU A 1 89 ? 9.776 2.417 -7.549 1.00 92.81 89 GLU A O 1
ATOM 699 N N . LEU A 1 90 ? 9.593 3.576 -9.456 1.00 90.88 90 LEU A N 1
ATOM 700 C CA . LEU A 1 90 ? 9.437 2.426 -10.333 1.00 90.88 90 LEU A CA 1
ATOM 701 C C . LEU A 1 90 ? 10.023 2.741 -11.711 1.00 90.88 90 LEU A C 1
ATOM 703 O O . LEU A 1 90 ? 9.643 3.724 -12.336 1.00 90.88 90 LEU A O 1
ATOM 707 N N . ALA A 1 91 ? 10.915 1.884 -12.204 1.00 89.44 91 ALA A N 1
ATOM 708 C CA . ALA A 1 91 ? 11.502 1.951 -13.538 1.00 89.44 91 ALA A CA 1
ATOM 709 C C . ALA A 1 91 ? 10.841 0.913 -14.471 1.00 89.44 91 ALA A C 1
ATOM 711 O O . ALA A 1 91 ? 11.202 -0.266 -14.415 1.00 89.44 91 ALA A O 1
ATOM 712 N N . PRO A 1 92 ? 9.870 1.295 -15.322 1.00 86.88 92 PRO A N 1
ATOM 713 C CA . PRO A 1 92 ? 9.176 0.369 -16.217 1.00 86.88 92 PRO A CA 1
ATOM 714 C C . PRO A 1 92 ? 10.143 -0.269 -17.223 1.00 86.88 92 PRO A C 1
ATOM 716 O O . PRO A 1 92 ? 10.942 0.432 -17.844 1.00 86.88 92 PRO A O 1
ATOM 719 N N . LYS A 1 93 ? 10.056 -1.591 -17.413 1.00 86.12 93 LYS A N 1
ATOM 720 C CA . LYS A 1 93 ? 10.920 -2.354 -18.334 1.00 86.12 93 LYS A CA 1
ATOM 721 C C . LYS A 1 93 ? 10.155 -3.153 -19.382 1.00 86.12 93 LYS A C 1
ATOM 723 O O . LYS A 1 93 ? 10.585 -3.184 -20.530 1.00 86.12 93 LYS A O 1
ATOM 728 N N . ALA A 1 94 ? 9.051 -3.793 -19.008 1.00 84.88 94 ALA A N 1
ATOM 729 C CA . ALA A 1 94 ? 8.303 -4.672 -19.905 1.00 84.88 94 ALA A CA 1
ATOM 730 C C . ALA A 1 94 ? 6.809 -4.356 -19.870 1.00 84.88 94 ALA A C 1
ATOM 732 O O . ALA A 1 94 ? 6.265 -4.059 -18.811 1.00 84.88 94 ALA A O 1
ATOM 733 N N . ILE A 1 95 ? 6.147 -4.445 -21.024 1.00 83.94 95 ILE A N 1
ATOM 734 C CA . ILE A 1 95 ? 4.686 -4.392 -21.106 1.00 83.94 95 ILE A CA 1
ATOM 735 C C . ILE A 1 95 ? 4.149 -5.753 -20.664 1.00 83.94 95 ILE A C 1
ATOM 737 O O . ILE A 1 95 ? 4.552 -6.790 -21.190 1.00 83.94 95 ILE A O 1
ATOM 741 N N . LEU A 1 96 ? 3.233 -5.750 -19.704 1.00 78.50 96 LEU A N 1
ATOM 742 C CA . LEU A 1 96 ? 2.455 -6.925 -19.342 1.00 78.50 96 LEU A CA 1
ATOM 743 C C . LEU A 1 96 ? 1.302 -7.037 -20.342 1.00 78.50 96 LEU A C 1
ATOM 745 O O . LEU A 1 96 ? 0.445 -6.155 -20.402 1.00 78.50 96 LEU A O 1
ATOM 749 N N . GLY A 1 97 ? 1.297 -8.104 -21.145 1.00 65.94 97 GLY A N 1
ATOM 750 C CA . GLY A 1 97 ? 0.235 -8.356 -22.118 1.00 65.94 97 GLY A CA 1
ATOM 751 C C . GLY A 1 97 ? -1.147 -8.408 -21.462 1.00 65.94 97 GLY A C 1
ATOM 752 O O . GLY A 1 97 ? -1.285 -8.731 -20.280 1.00 65.94 97 GLY A O 1
ATOM 753 N N . ASN A 1 98 ? -2.192 -8.092 -22.225 1.00 57.75 98 ASN A N 1
ATOM 754 C CA . ASN A 1 98 ? -3.576 -8.285 -21.799 1.00 57.75 98 ASN A CA 1
ATOM 755 C C . ASN A 1 98 ? -3.932 -9.768 -21.947 1.00 57.75 98 ASN A C 1
ATOM 757 O O . ASN A 1 98 ? -4.574 -10.155 -22.917 1.00 57.75 98 ASN A O 1
ATOM 761 N N . SER A 1 99 ? -3.484 -10.623 -21.027 1.00 50.06 99 SER A N 1
ATOM 762 C CA . SER A 1 99 ? -4.082 -11.950 -20.905 1.00 50.06 99 SER A CA 1
ATOM 763 C C . SER A 1 99 ? -5.529 -11.777 -20.436 1.00 50.06 99 SER A C 1
ATOM 765 O O . SER A 1 99 ? -5.799 -11.438 -19.284 1.00 50.06 99 SER A O 1
ATOM 767 N N . VAL A 1 100 ? -6.453 -11.942 -21.381 1.00 40.19 100 VAL A N 1
ATOM 768 C CA . VAL A 1 100 ? -7.882 -12.138 -21.136 1.00 40.19 100 VAL A CA 1
ATOM 769 C C . VAL A 1 100 ? -8.013 -13.471 -20.396 1.00 40.19 100 VAL A C 1
ATOM 771 O O . VAL A 1 100 ? -7.688 -14.500 -20.980 1.00 40.19 100 VAL A O 1
ATOM 774 N N . GLY A 1 101 ? -8.427 -13.468 -19.124 1.00 41.59 101 GLY A N 1
ATOM 775 C CA . GLY A 1 101 ? -8.798 -14.717 -18.444 1.00 41.59 101 GLY A CA 1
ATOM 776 C C . GLY A 1 101 ? -8.681 -14.762 -16.920 1.00 41.59 101 GLY A C 1
ATOM 777 O O . GLY A 1 101 ? -9.631 -15.189 -16.284 1.00 41.59 101 GLY A O 1
ATOM 778 N N . ASP A 1 102 ? -7.585 -14.296 -16.312 1.00 37.62 102 ASP A N 1
ATOM 779 C CA . ASP A 1 102 ? -7.207 -14.840 -14.984 1.00 37.62 102 ASP A CA 1
ATOM 780 C C . ASP A 1 102 ? -7.110 -13.840 -13.823 1.00 37.62 102 ASP A C 1
ATOM 782 O O . ASP A 1 102 ? -6.608 -14.170 -12.749 1.00 37.62 102 ASP A O 1
ATOM 786 N N . ALA A 1 103 ? -7.590 -12.607 -13.979 1.00 45.72 103 ALA A N 1
ATOM 787 C CA . ALA A 1 103 ? -7.669 -11.699 -12.839 1.00 45.72 103 ALA A CA 1
ATOM 788 C C . ALA A 1 103 ? -9.033 -11.851 -12.160 1.00 45.72 103 ALA A C 1
ATOM 790 O O . ALA A 1 103 ? -9.977 -11.132 -12.491 1.00 45.72 103 ALA A O 1
ATOM 791 N N . THR A 1 104 ? -9.138 -12.756 -11.182 1.00 45.41 104 THR A N 1
ATOM 792 C CA . THR A 1 104 ? -10.167 -12.613 -10.142 1.00 45.41 104 THR A CA 1
ATOM 793 C C . THR A 1 104 ? -10.081 -11.169 -9.638 1.00 45.41 104 THR A C 1
ATOM 795 O O . THR A 1 104 ? -8.969 -10.737 -9.304 1.00 45.41 104 THR A O 1
ATOM 798 N N . PRO A 1 105 ? -11.184 -10.394 -9.619 1.00 53.16 105 PRO A N 1
ATOM 799 C CA . PRO A 1 105 ? -11.151 -9.042 -9.081 1.00 53.16 105 PRO A CA 1
ATOM 800 C C . PRO A 1 105 ? -10.500 -9.094 -7.699 1.00 53.16 105 PRO A C 1
ATOM 802 O O . PRO A 1 105 ? -10.847 -9.998 -6.928 1.00 53.16 105 PRO A O 1
ATOM 805 N N . PRO A 1 106 ? -9.543 -8.209 -7.369 1.00 62.78 106 PRO A N 1
ATOM 806 C CA . PRO A 1 106 ? -9.012 -8.163 -6.020 1.00 62.78 106 PRO A CA 1
ATOM 807 C C . PRO A 1 106 ? -10.182 -7.984 -5.050 1.00 62.78 106 PRO A C 1
ATOM 809 O O . PRO A 1 106 ? -10.835 -6.939 -5.024 1.00 62.78 106 PRO A O 1
ATOM 812 N N . LYS A 1 107 ? -10.460 -9.036 -4.274 1.00 77.75 107 LYS A N 1
ATOM 813 C CA . LYS A 1 107 ? -11.394 -8.974 -3.158 1.00 77.75 107 LYS A CA 1
ATOM 814 C C . LYS A 1 107 ? -10.702 -8.199 -2.056 1.00 77.75 107 LYS A C 1
ATOM 816 O O . LYS A 1 107 ? -9.717 -8.668 -1.488 1.00 77.75 107 LYS A O 1
ATOM 821 N N . VAL A 1 108 ? -11.187 -6.996 -1.790 1.00 86.62 108 VAL A N 1
ATOM 822 C CA . VAL A 1 108 ? -10.697 -6.185 -0.679 1.00 86.62 108 VAL A CA 1
ATOM 823 C C . VAL A 1 108 ? -11.561 -6.485 0.533 1.00 86.62 108 VAL A C 1
ATOM 825 O O . VAL A 1 108 ? -12.786 -6.433 0.451 1.00 86.62 108 VAL A O 1
ATOM 828 N N . LEU A 1 109 ? -10.924 -6.791 1.658 1.00 92.56 109 LEU A N 1
ATOM 829 C CA . LEU A 1 109 ? -11.591 -6.941 2.943 1.00 92.56 109 LEU A CA 1
ATOM 830 C C . LEU A 1 109 ? -11.323 -5.696 3.784 1.00 92.56 109 LEU A C 1
ATOM 832 O O . LEU A 1 109 ? -10.174 -5.393 4.101 1.00 92.56 109 LEU A O 1
ATOM 836 N N . ASN A 1 110 ? -12.383 -4.984 4.148 1.00 94.06 110 ASN A N 1
ATOM 837 C CA . ASN A 1 110 ? -12.305 -3.811 5.009 1.00 94.06 110 ASN A CA 1
ATOM 838 C C . ASN A 1 110 ? -12.977 -4.092 6.355 1.00 94.06 110 ASN A C 1
ATOM 840 O O . ASN A 1 110 ? -13.979 -4.801 6.415 1.00 94.06 110 ASN A O 1
ATOM 844 N N . LEU A 1 111 ? -12.473 -3.478 7.424 1.00 94.88 111 LEU A N 1
ATOM 845 C CA . LEU A 1 111 ? -13.163 -3.420 8.712 1.00 94.88 111 LEU A CA 1
ATOM 846 C C . LEU A 1 111 ? -13.898 -2.079 8.821 1.00 94.88 111 LEU A C 1
ATOM 848 O O . LEU A 1 111 ? -13.266 -1.031 8.984 1.00 94.88 111 LEU A O 1
ATOM 852 N N . ARG A 1 112 ? -15.232 -2.102 8.746 1.00 95.19 112 ARG A N 1
ATOM 853 C CA . ARG A 1 112 ? -16.066 -0.914 8.952 1.00 95.19 112 ARG A CA 1
ATOM 854 C C . ARG A 1 112 ? -16.401 -0.786 10.434 1.00 95.19 112 ARG A C 1
ATOM 856 O O . ARG A 1 112 ? -17.019 -1.676 11.012 1.00 95.19 112 ARG A O 1
ATOM 863 N N . VAL A 1 113 ? -16.009 0.338 11.034 1.00 93.19 113 VAL A N 1
ATOM 864 C CA . V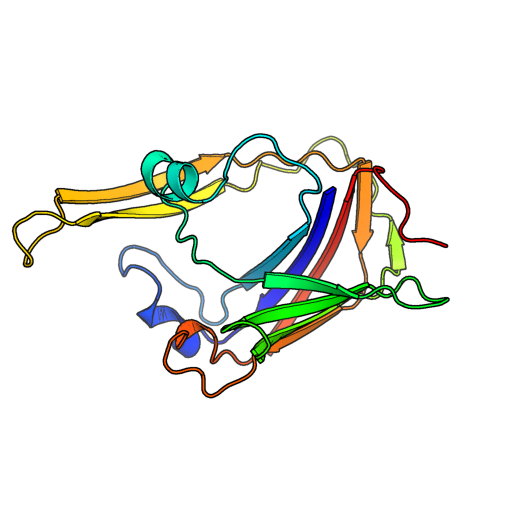AL A 1 113 ? -16.307 0.662 12.436 1.00 93.19 113 VAL A CA 1
ATOM 865 C C . VAL A 1 113 ? -17.026 2.002 12.507 1.00 93.19 113 VAL A C 1
ATOM 867 O O . VAL A 1 113 ? -16.479 3.017 12.070 1.00 93.19 113 VAL A O 1
ATOM 870 N N . ILE A 1 114 ? -18.233 2.007 13.074 1.00 93.25 114 ILE A N 1
ATOM 871 C CA . ILE A 1 114 ? -19.002 3.220 13.369 1.00 93.25 114 ILE A CA 1
ATOM 872 C C . ILE A 1 114 ? -19.068 3.376 14.891 1.00 93.25 114 ILE A C 1
ATOM 874 O O . ILE A 1 114 ? -19.534 2.457 15.572 1.00 93.25 114 ILE A O 1
ATOM 878 N N . PRO A 1 115 ? -18.593 4.501 15.452 1.00 93.44 115 PRO A N 1
ATOM 879 C CA . PRO A 1 115 ? -18.666 4.730 16.889 1.00 93.44 115 PRO A CA 1
ATOM 880 C C . PRO A 1 115 ? -20.127 4.841 17.343 1.00 93.44 115 PRO A C 1
ATOM 882 O O . PRO A 1 115 ? -20.982 5.294 16.583 1.00 93.44 115 PRO A O 1
ATOM 885 N N . SER A 1 116 ? -20.412 4.448 18.585 1.00 94.88 116 SER A N 1
ATOM 886 C CA . SER A 1 116 ? -21.690 4.767 19.229 1.00 94.88 116 SER A CA 1
ATOM 887 C C . SER A 1 116 ? -21.546 5.981 20.152 1.00 94.88 116 SER A C 1
ATOM 889 O O . SER A 1 116 ? -20.447 6.491 20.378 1.00 94.88 116 SER A O 1
ATOM 891 N N . THR A 1 117 ? -22.666 6.455 20.698 1.00 94.06 117 THR A N 1
ATOM 892 C CA . THR A 1 117 ? -22.669 7.454 21.776 1.00 94.06 117 THR A CA 1
ATOM 893 C C . THR A 1 117 ? -22.135 6.896 23.099 1.00 94.06 117 THR A C 1
ATOM 895 O O . THR A 1 117 ? -21.742 7.679 23.961 1.00 94.06 117 THR A O 1
ATOM 898 N N . ASN A 1 118 ? -22.093 5.569 23.261 1.00 92.81 118 ASN A N 1
ATOM 899 C CA . ASN A 1 118 ? -21.418 4.889 24.358 1.00 92.81 118 ASN A CA 1
ATOM 900 C C . ASN A 1 118 ? -19.952 4.600 23.965 1.00 92.81 118 ASN A C 1
ATOM 902 O O . ASN A 1 118 ? -19.707 3.749 23.111 1.00 92.81 118 ASN A O 1
ATOM 906 N N . PRO A 1 119 ? -18.950 5.235 24.599 1.00 87.00 119 PRO A N 1
ATOM 907 C CA . PRO A 1 119 ? -17.544 5.054 24.229 1.00 87.00 119 PRO A CA 1
ATOM 908 C C . PRO A 1 119 ? -17.012 3.624 24.393 1.00 87.00 119 PRO A C 1
ATOM 910 O O . PRO A 1 119 ? -15.963 3.310 23.835 1.00 87.00 119 PRO A O 1
ATOM 913 N N . ALA A 1 120 ? -17.694 2.777 25.169 1.00 90.56 120 ALA A N 1
ATOM 914 C CA . ALA A 1 120 ? -17.261 1.406 25.420 1.00 90.56 120 ALA A CA 1
ATOM 915 C C . ALA A 1 120 ? -17.493 0.468 24.224 1.00 90.56 120 ALA A C 1
ATOM 917 O O . ALA A 1 120 ? -16.765 -0.511 24.075 1.00 90.56 120 ALA A O 1
ATOM 918 N N . GLU A 1 121 ? -18.482 0.755 23.370 1.00 91.94 121 GLU A N 1
ATOM 919 C CA . GLU A 1 121 ? -18.906 -0.163 22.311 1.00 91.94 121 GLU A CA 1
ATOM 920 C C . GLU A 1 121 ? -19.205 0.581 21.002 1.00 91.94 121 GLU A C 1
ATOM 922 O O . GLU A 1 121 ? -19.888 1.611 21.006 1.00 91.94 121 GLU A O 1
ATOM 927 N N . PRO A 1 122 ? -18.717 0.091 19.849 1.00 94.19 122 PRO A N 1
ATOM 928 C CA . PRO A 1 122 ? -19.087 0.661 18.562 1.00 94.19 122 PRO A CA 1
ATOM 929 C C . PRO A 1 122 ? -20.552 0.343 18.235 1.00 94.19 122 PRO A C 1
ATOM 931 O O . PRO A 1 122 ? -21.054 -0.728 18.559 1.00 94.19 122 PRO A O 1
ATOM 934 N N . ALA A 1 123 ? -21.225 1.249 17.527 1.00 95.00 123 ALA A N 1
ATOM 935 C CA . ALA A 1 123 ? -22.579 1.009 17.026 1.00 95.00 123 ALA A CA 1
ATOM 936 C C . ALA A 1 123 ? -22.582 -0.048 15.912 1.00 95.00 123 ALA A C 1
ATOM 938 O O . ALA A 1 123 ? -23.573 -0.742 15.704 1.00 95.00 123 ALA A O 1
ATOM 939 N N . LEU A 1 124 ? -21.467 -0.148 15.183 1.00 94.94 124 LEU A N 1
ATOM 940 C CA . LEU A 1 124 ? -21.262 -1.108 14.110 1.00 94.94 124 LEU A CA 1
ATOM 941 C C . LEU A 1 124 ? -19.787 -1.501 14.054 1.00 94.94 124 LEU A C 1
ATOM 943 O O . LEU A 1 124 ? -18.912 -0.632 14.064 1.00 94.94 124 LEU A O 1
ATOM 947 N N . ARG A 1 125 ? -19.521 -2.802 13.961 1.00 94.56 125 ARG A N 1
ATOM 948 C CA . ARG A 1 125 ? -18.199 -3.376 13.697 1.00 94.56 125 ARG A CA 1
ATOM 949 C C . ARG A 1 125 ? -18.396 -4.611 12.831 1.00 94.56 125 ARG A C 1
ATOM 951 O O . ARG A 1 125 ? -18.876 -5.627 13.318 1.00 94.56 125 ARG A O 1
ATOM 958 N N . GLU A 1 126 ? -18.031 -4.521 11.561 1.00 95.81 126 GLU A N 1
ATOM 959 C CA . GLU A 1 126 ? -18.227 -5.622 10.618 1.00 95.81 126 GLU A CA 1
ATOM 960 C C . GLU A 1 126 ? -17.135 -5.665 9.549 1.00 95.81 126 GLU A C 1
ATOM 962 O O . GLU A 1 126 ? -16.493 -4.656 9.233 1.00 95.81 126 GLU A O 1
ATOM 967 N N . PHE A 1 127 ? -16.968 -6.843 8.960 1.00 96.31 127 PHE A N 1
ATOM 968 C CA . PHE A 1 127 ? -16.168 -7.015 7.763 1.00 96.31 127 PHE A CA 1
ATOM 969 C C . PHE A 1 127 ? -17.004 -6.740 6.514 1.00 96.31 127 PHE A C 1
ATOM 971 O O . PHE A 1 127 ? -18.096 -7.280 6.353 1.00 96.31 127 PHE A O 1
ATOM 978 N N . VAL A 1 128 ? -16.460 -5.932 5.608 1.00 94.81 128 VAL A N 1
ATOM 979 C CA . VAL A 1 128 ? -17.070 -5.614 4.316 1.00 94.81 128 VAL A CA 1
ATOM 980 C C . VAL A 1 128 ? -16.155 -6.131 3.215 1.00 94.81 128 VAL A C 1
ATOM 982 O O . VAL A 1 128 ? -15.010 -5.692 3.094 1.00 94.81 128 VAL A O 1
ATOM 985 N N . VAL A 1 129 ? -16.665 -7.063 2.411 1.00 92.62 129 VAL A N 1
ATOM 986 C CA . VAL A 1 129 ? -15.993 -7.531 1.194 1.00 92.62 129 VAL A CA 1
ATOM 987 C C . VAL A 1 129 ? -16.361 -6.591 0.055 1.00 92.62 129 VAL A C 1
ATOM 989 O O . VAL A 1 129 ? -17.539 -6.322 -0.177 1.00 92.62 129 VAL A O 1
ATOM 992 N N . VAL A 1 130 ? -15.355 -6.091 -0.654 1.00 88.31 130 VAL A N 1
ATOM 993 C CA . VAL A 1 130 ? -15.537 -5.208 -1.804 1.00 88.31 130 VAL A CA 1
ATOM 994 C C . VAL A 1 130 ? -14.854 -5.818 -3.016 1.00 88.31 130 VAL A C 1
ATOM 996 O O . VAL A 1 130 ? -13.639 -6.020 -3.019 1.00 88.31 130 VAL A O 1
ATOM 999 N N . ASP A 1 131 ? -15.638 -6.071 -4.060 1.00 84.44 131 ASP A N 1
ATOM 1000 C CA . ASP A 1 131 ? -15.122 -6.484 -5.360 1.00 84.44 131 ASP A CA 1
ATOM 1001 C C . ASP A 1 131 ? -14.657 -5.241 -6.123 1.00 84.44 131 ASP A C 1
ATOM 1003 O O . ASP A 1 131 ? -15.460 -4.442 -6.611 1.00 84.44 131 ASP A O 1
ATOM 1007 N N . MET A 1 132 ? -13.340 -5.043 -6.192 1.00 75.56 132 MET A N 1
ATOM 1008 C CA . MET A 1 132 ? -12.755 -3.901 -6.885 1.00 75.56 132 MET A CA 1
ATOM 1009 C C . MET A 1 132 ? -12.316 -4.313 -8.287 1.00 75.56 132 MET A C 1
ATOM 1011 O O . MET A 1 132 ? -11.424 -5.140 -8.450 1.00 75.56 132 MET A O 1
ATOM 1015 N N . GLN A 1 133 ? -12.925 -3.716 -9.307 1.00 73.62 133 GLN A N 1
ATOM 1016 C CA . GLN A 1 133 ? -12.536 -3.928 -10.698 1.00 73.62 133 GLN A CA 1
ATOM 1017 C C . GLN A 1 133 ? -11.785 -2.709 -11.218 1.00 73.62 133 GLN A C 1
ATOM 1019 O O . GLN A 1 133 ? -12.245 -1.574 -11.097 1.00 73.62 133 GLN A O 1
ATOM 1024 N N . PHE A 1 134 ? -10.618 -2.961 -11.803 1.00 72.12 134 PHE A N 1
ATOM 1025 C CA . PHE A 1 134 ? -9.852 -1.946 -12.500 1.00 72.12 134 PHE A CA 1
ATOM 1026 C C . PHE A 1 134 ? -9.674 -2.342 -13.955 1.00 72.12 134 PHE A C 1
ATOM 1028 O O . PHE A 1 134 ? -9.207 -3.440 -14.257 1.00 72.12 134 PHE A O 1
ATOM 1035 N N . GLU A 1 135 ? -9.954 -1.401 -14.842 1.00 73.88 135 GLU A N 1
ATOM 1036 C CA . GLU A 1 135 ? -9.618 -1.513 -16.252 1.00 73.88 135 GLU A CA 1
ATOM 1037 C C . GLU A 1 135 ? -8.417 -0.617 -16.541 1.00 73.88 135 GLU A C 1
ATOM 1039 O O . GLU A 1 135 ? -8.425 0.577 -16.219 1.00 73.88 135 GLU A O 1
ATOM 1044 N N . PHE A 1 136 ? -7.373 -1.213 -17.121 1.00 74.31 136 PHE A N 1
ATOM 1045 C CA . PHE A 1 136 ? -6.145 -0.527 -17.507 1.00 74.31 136 PHE A CA 1
ATOM 1046 C C . PHE A 1 136 ? -5.877 -0.728 -18.991 1.00 74.31 136 PHE A C 1
ATOM 1048 O O . PHE A 1 136 ? -5.859 -1.860 -19.471 1.00 74.31 136 PHE A O 1
ATOM 1055 N N . SER A 1 137 ? -5.610 0.357 -19.713 1.00 75.69 137 SER A N 1
ATOM 1056 C CA . SER A 1 137 ? -5.252 0.284 -21.131 1.00 75.69 137 SER A CA 1
ATOM 1057 C C . SER A 1 137 ? -3.825 -0.223 -21.350 1.00 75.69 137 SER A C 1
ATOM 1059 O O . SER A 1 137 ? -3.537 -0.828 -22.378 1.00 75.69 137 SER A O 1
ATOM 1061 N N . GLU A 1 138 ? -2.924 0.057 -20.405 1.00 80.50 138 GLU A N 1
ATOM 1062 C CA . GLU A 1 138 ? -1.530 -0.378 -20.435 1.00 80.50 138 GLU A CA 1
ATOM 1063 C C . GLU A 1 138 ? -1.072 -0.827 -19.046 1.00 80.50 138 GLU A C 1
ATOM 1065 O O . GLU A 1 138 ? -1.376 -0.203 -18.025 1.00 80.50 138 GLU A O 1
ATOM 1070 N N . ARG A 1 139 ? -0.298 -1.910 -19.013 1.00 83.81 139 ARG A N 1
ATOM 1071 C CA . ARG A 1 139 ? 0.312 -2.447 -17.799 1.00 83.81 139 ARG A CA 1
ATOM 1072 C C . ARG A 1 139 ? 1.790 -2.662 -18.057 1.00 83.81 139 ARG A C 1
ATOM 1074 O O . ARG A 1 139 ? 2.163 -3.241 -19.073 1.00 83.81 139 ARG A O 1
ATOM 1081 N N . TRP A 1 140 ? 2.625 -2.218 -17.136 1.00 86.25 140 TRP A N 1
ATOM 1082 C CA . TRP A 1 140 ? 4.069 -2.355 -17.215 1.00 86.25 140 TRP A CA 1
ATOM 1083 C C . TRP A 1 140 ? 4.598 -3.013 -15.948 1.00 86.25 140 TRP A C 1
ATOM 1085 O O . TRP A 1 140 ? 4.095 -2.752 -14.858 1.00 86.25 140 TRP A O 1
ATOM 1095 N N . SER A 1 141 ? 5.639 -3.826 -16.078 1.00 88.19 141 SER A N 1
ATOM 1096 C CA . SER A 1 141 ? 6.428 -4.347 -14.965 1.00 88.19 141 SER A CA 1
ATOM 1097 C C . SER A 1 141 ? 7.844 -3.785 -15.004 1.00 88.19 141 SER A C 1
ATOM 1099 O O . SER A 1 141 ? 8.367 -3.406 -16.059 1.00 88.19 141 SER A O 1
ATOM 1101 N N . GLY A 1 142 ? 8.481 -3.709 -13.842 1.00 88.44 142 GLY A N 1
ATOM 1102 C CA . GLY A 1 142 ? 9.850 -3.221 -13.729 1.00 88.44 142 GLY A CA 1
ATOM 1103 C C . GLY A 1 142 ? 10.318 -3.137 -12.281 1.00 88.44 142 GLY A C 1
ATOM 1104 O O . GLY A 1 142 ? 9.506 -3.283 -11.372 1.00 88.44 142 GLY A O 1
ATOM 1105 N N . PRO A 1 143 ? 11.621 -2.946 -12.023 1.00 90.75 143 PRO A N 1
ATOM 1106 C CA . PRO A 1 143 ? 12.109 -2.705 -10.675 1.00 90.75 143 PRO A CA 1
ATOM 1107 C C . PRO A 1 143 ? 11.516 -1.414 -10.101 1.00 90.75 143 PRO A C 1
ATOM 1109 O O . PRO A 1 143 ? 11.080 -0.526 -10.819 1.00 90.75 143 PRO A O 1
ATOM 1112 N N . GLY A 1 144 ? 11.520 -1.323 -8.784 1.00 90.44 144 GLY A N 1
ATOM 1113 C CA . GLY A 1 144 ? 10.912 -0.248 -8.019 1.00 90.44 144 GLY A CA 1
ATOM 1114 C C . GLY A 1 144 ? 11.180 -0.447 -6.537 1.00 90.44 144 GLY A C 1
ATOM 1115 O O . GLY A 1 144 ? 11.596 -1.535 -6.120 1.00 90.44 144 GLY A O 1
ATOM 1116 N N . SER A 1 145 ? 10.999 0.599 -5.759 1.00 93.75 145 SER A N 1
ATOM 1117 C CA . SER A 1 145 ? 11.369 0.634 -4.354 1.00 93.75 145 SER A CA 1
ATOM 1118 C C . SER A 1 145 ? 10.439 1.546 -3.572 1.00 93.75 145 SER A C 1
ATOM 1120 O O . SER A 1 145 ? 9.768 2.417 -4.128 1.00 93.75 145 SER A O 1
ATOM 1122 N N . LEU A 1 146 ? 10.401 1.301 -2.267 1.00 94.62 146 LEU A N 1
ATOM 1123 C CA . LEU A 1 146 ? 9.695 2.100 -1.285 1.00 94.62 146 LEU A CA 1
ATOM 1124 C C . LEU A 1 146 ? 10.625 2.443 -0.141 1.00 94.62 146 LEU A C 1
ATOM 1126 O O . LEU A 1 146 ? 11.455 1.631 0.272 1.00 94.62 146 LEU A O 1
ATOM 1130 N N . LYS A 1 147 ? 10.414 3.628 0.412 1.00 94.69 147 LYS A N 1
ATOM 1131 C CA . LYS A 1 147 ? 11.025 4.052 1.659 1.00 94.69 147 LYS A CA 1
ATOM 1132 C C . LYS A 1 147 ? 9.953 4.661 2.544 1.00 94.69 147 LYS A C 1
ATOM 1134 O O . LYS A 1 147 ? 9.313 5.640 2.166 1.00 94.69 147 LYS A O 1
ATOM 1139 N N . PHE A 1 148 ? 9.789 4.084 3.727 1.00 94.62 148 PHE A N 1
ATOM 1140 C CA . PHE A 1 148 ? 8.951 4.632 4.780 1.00 94.62 148 PHE A CA 1
ATOM 1141 C C . PHE A 1 148 ? 9.801 5.516 5.694 1.00 94.62 148 PHE A C 1
ATOM 1143 O O . PHE A 1 148 ? 10.782 5.064 6.288 1.00 94.62 148 PHE A O 1
ATOM 1150 N N . ASN A 1 149 ? 9.450 6.795 5.798 1.00 93.69 149 ASN A N 1
ATOM 1151 C CA . ASN A 1 149 ? 10.144 7.715 6.688 1.00 93.69 149 ASN A CA 1
ATOM 1152 C C . ASN A 1 149 ? 9.629 7.537 8.125 1.00 93.69 149 ASN A C 1
ATOM 1154 O O . ASN A 1 149 ? 8.426 7.541 8.383 1.00 93.69 149 ASN A O 1
ATOM 1158 N N . LYS A 1 150 ? 10.556 7.392 9.077 1.00 90.38 150 LYS A N 1
ATOM 1159 C CA . LYS A 1 150 ? 10.253 7.105 10.488 1.00 90.38 150 LYS A CA 1
ATOM 1160 C C . LYS A 1 150 ? 9.982 8.386 11.295 1.00 90.38 150 LYS A C 1
ATOM 1162 O O . LYS A 1 150 ? 10.217 9.507 10.840 1.00 90.38 150 LYS A O 1
ATOM 1167 N N . GLY A 1 151 ? 9.475 8.225 12.520 1.00 86.31 151 GLY A N 1
ATOM 1168 C CA . GLY A 1 151 ? 9.307 9.329 13.479 1.00 86.31 151 GLY A CA 1
ATOM 1169 C C . GLY A 1 151 ? 8.033 10.162 13.299 1.00 86.31 151 GLY A C 1
ATOM 1170 O O . GLY A 1 151 ? 8.019 11.358 13.601 1.00 86.31 151 GLY A O 1
ATOM 1171 N N . PHE A 1 152 ? 6.959 9.568 12.776 1.00 86.50 152 PHE A N 1
ATOM 1172 C CA . PHE A 1 152 ? 5.650 10.212 12.671 1.00 86.50 152 PHE A CA 1
ATOM 1173 C C . PHE A 1 152 ? 4.716 9.703 13.771 1.00 86.50 152 PHE A C 1
ATOM 1175 O O . PHE A 1 152 ? 4.121 8.636 13.643 1.00 86.50 152 PHE A O 1
ATOM 1182 N N . ALA A 1 153 ? 4.539 10.494 14.831 1.00 85.12 153 ALA A N 1
ATOM 1183 C CA . ALA A 1 153 ? 3.655 10.133 15.944 1.00 85.12 153 ALA A CA 1
ATOM 1184 C C . ALA A 1 153 ? 2.189 9.907 15.513 1.00 85.12 153 ALA A C 1
ATOM 1186 O O . ALA A 1 153 ? 1.479 9.116 16.122 1.00 85.12 153 ALA A O 1
ATOM 1187 N N . SER A 1 154 ? 1.734 10.565 14.440 1.00 82.06 154 SER A N 1
ATOM 1188 C CA . SER A 1 154 ? 0.366 10.453 13.910 1.00 82.06 154 SER A CA 1
ATOM 1189 C C . SER A 1 154 ? 0.161 9.305 12.907 1.00 82.06 154 SER A C 1
ATOM 1191 O O . SER A 1 154 ? -0.970 9.059 12.475 1.00 82.06 154 SER A O 1
ATOM 1193 N N . THR A 1 155 ? 1.231 8.605 12.516 1.00 84.81 155 THR A N 1
ATOM 1194 C CA . THR A 1 155 ? 1.207 7.457 11.588 1.00 84.81 155 THR A CA 1
ATOM 1195 C C . THR A 1 155 ? 2.165 6.364 12.062 1.00 84.81 155 THR A C 1
ATOM 1197 O O . THR A 1 155 ? 3.146 6.070 11.377 1.00 84.81 155 THR A O 1
ATOM 1200 N N . PRO A 1 156 ? 1.902 5.746 13.227 1.00 77.50 156 PRO A N 1
ATOM 1201 C CA . PRO A 1 156 ? 2.768 4.697 13.767 1.00 77.50 156 PRO A CA 1
ATOM 1202 C C . PRO A 1 156 ? 2.863 3.477 12.838 1.00 77.50 156 PRO A C 1
ATOM 1204 O O . PRO A 1 156 ? 3.917 2.858 12.750 1.00 77.50 156 PRO A O 1
ATOM 1207 N N . TRP A 1 157 ? 1.807 3.202 12.062 1.00 83.69 157 TRP A N 1
ATOM 1208 C CA . TRP A 1 157 ? 1.772 2.140 11.050 1.00 83.69 157 TRP A CA 1
ATOM 1209 C C . TRP A 1 157 ? 2.780 2.325 9.908 1.00 83.69 157 TRP A C 1
ATOM 1211 O O . TRP A 1 157 ? 3.009 1.389 9.156 1.00 83.69 157 TRP A O 1
ATOM 1221 N N . ALA A 1 158 ? 3.368 3.514 9.747 1.00 85.94 158 ALA A N 1
ATOM 1222 C CA . ALA A 1 158 ? 4.368 3.788 8.718 1.00 85.94 158 ALA A CA 1
ATOM 1223 C C . ALA A 1 158 ? 5.802 3.489 9.185 1.00 85.94 158 ALA A C 1
ATOM 1225 O O . ALA A 1 158 ? 6.747 3.761 8.457 1.00 85.94 158 ALA A O 1
ATOM 1226 N N . ASN A 1 159 ? 6.002 2.953 10.390 1.00 89.75 159 ASN A N 1
ATOM 1227 C CA . ASN A 1 159 ? 7.318 2.514 10.846 1.00 89.75 159 ASN A CA 1
ATOM 1228 C C . ASN A 1 159 ? 7.606 1.083 10.365 1.00 89.75 159 ASN A C 1
ATOM 1230 O O . ASN A 1 159 ? 7.703 0.166 11.176 1.00 89.75 159 ASN A O 1
ATOM 1234 N N . LEU A 1 160 ? 7.671 0.905 9.044 1.00 91.44 160 LEU A N 1
ATOM 1235 C CA . LEU A 1 160 ? 7.848 -0.394 8.396 1.00 91.44 160 LEU A CA 1
ATOM 1236 C C . LEU A 1 160 ? 9.218 -0.490 7.732 1.00 91.44 160 LEU A C 1
ATOM 1238 O O . LEU A 1 160 ? 9.640 0.427 7.024 1.00 91.44 160 LEU A O 1
ATOM 1242 N N . ASP A 1 161 ? 9.858 -1.635 7.909 1.00 93.69 161 ASP A N 1
ATOM 1243 C CA . ASP A 1 161 ? 11.066 -2.043 7.210 1.00 93.69 161 ASP A CA 1
ATOM 1244 C C . ASP A 1 161 ? 10.706 -3.128 6.184 1.00 93.69 161 ASP A C 1
ATOM 1246 O O . ASP A 1 161 ? 10.046 -4.120 6.503 1.00 93.69 161 ASP A O 1
ATOM 1250 N N . VAL A 1 162 ? 11.100 -2.896 4.928 1.00 94.50 162 VAL A N 1
ATOM 1251 C CA . VAL A 1 162 ? 10.852 -3.804 3.801 1.00 94.50 162 VAL A CA 1
ATOM 1252 C C . VAL A 1 162 ? 11.927 -4.887 3.768 1.00 94.50 162 VAL A C 1
ATOM 1254 O O . VAL A 1 162 ? 13.103 -4.562 3.616 1.00 94.50 162 VAL A O 1
ATOM 1257 N N . ASP A 1 163 ? 11.527 -6.158 3.812 1.00 94.12 163 ASP A N 1
ATOM 1258 C CA . ASP A 1 163 ? 12.462 -7.291 3.770 1.00 94.12 163 ASP A CA 1
ATOM 1259 C C . ASP A 1 163 ? 12.865 -7.641 2.334 1.00 94.12 163 ASP A C 1
ATOM 1261 O O . ASP A 1 163 ? 14.036 -7.841 2.013 1.00 94.12 163 ASP A O 1
ATOM 1265 N N . SER A 1 164 ? 11.879 -7.740 1.440 1.00 94.31 164 SER A N 1
ATOM 1266 C CA . SER A 1 164 ? 12.099 -8.076 0.031 1.00 94.31 164 SER A CA 1
ATOM 1267 C C . SER A 1 164 ? 10.936 -7.616 -0.841 1.00 94.31 164 SER A C 1
ATOM 1269 O O . SER A 1 164 ? 9.841 -7.345 -0.356 1.00 94.31 164 SER A O 1
ATOM 1271 N N . TYR A 1 165 ? 11.154 -7.528 -2.152 1.00 93.44 165 TYR A N 1
ATOM 1272 C CA . TYR A 1 165 ? 10.107 -7.152 -3.099 1.00 93.44 165 TYR A CA 1
ATOM 1273 C C . TYR A 1 165 ? 9.600 -8.364 -3.882 1.00 93.44 165 TYR A C 1
ATOM 1275 O O . TYR A 1 165 ? 10.406 -9.145 -4.380 1.00 93.44 165 TYR A O 1
ATOM 1283 N N . VAL A 1 166 ? 8.280 -8.464 -4.049 1.00 87.12 166 VAL A N 1
ATOM 1284 C CA . VAL A 1 166 ? 7.614 -9.583 -4.738 1.00 87.12 166 VAL A CA 1
ATOM 1285 C C . VAL A 1 166 ? 7.260 -9.207 -6.174 1.00 87.12 166 VAL A C 1
ATOM 1287 O O . VAL A 1 166 ? 7.755 -9.806 -7.125 1.00 87.12 166 VAL A O 1
ATOM 1290 N N . SER A 1 167 ? 6.424 -8.182 -6.343 1.00 76.69 167 SER A N 1
ATOM 1291 C CA . SER A 1 167 ? 5.926 -7.740 -7.647 1.00 76.69 167 SER A CA 1
ATOM 1292 C C . SER A 1 167 ? 5.831 -6.229 -7.711 1.00 76.69 167 SER A C 1
ATOM 1294 O O . SER A 1 167 ? 5.611 -5.552 -6.707 1.00 76.69 167 SER A O 1
ATOM 1296 N N . LYS A 1 168 ? 6.036 -5.688 -8.909 1.00 77.38 168 LYS A N 1
ATOM 1297 C CA . LYS A 1 168 ? 6.162 -4.251 -9.136 1.00 77.38 168 LYS A CA 1
ATOM 1298 C C . LYS A 1 168 ? 5.560 -3.926 -10.489 1.00 77.38 168 LYS A C 1
ATOM 1300 O O . LYS A 1 168 ? 6.017 -4.452 -11.510 1.00 77.38 168 LYS A O 1
ATOM 1305 N N . ALA A 1 169 ? 4.521 -3.103 -10.484 1.00 77.88 169 ALA A N 1
ATOM 1306 C CA . ALA A 1 169 ? 3.781 -2.788 -11.688 1.00 77.88 169 ALA A CA 1
ATOM 1307 C C . ALA A 1 169 ? 3.333 -1.329 -11.736 1.00 77.88 169 ALA A C 1
ATOM 1309 O O . ALA A 1 169 ? 2.988 -0.712 -10.729 1.00 77.88 169 ALA A O 1
ATOM 1310 N N . VAL A 1 170 ? 3.296 -0.812 -12.955 1.00 71.94 170 VAL A N 1
ATOM 1311 C CA . VAL A 1 170 ? 2.595 0.415 -13.312 1.00 71.94 170 VAL A CA 1
ATOM 1312 C C . VAL A 1 170 ? 1.377 0.019 -14.107 1.00 71.94 170 VAL A C 1
ATOM 1314 O O . VAL A 1 170 ? 1.476 -0.741 -15.068 1.00 71.94 170 VAL A O 1
ATOM 1317 N N . LEU A 1 171 ? 0.236 0.567 -13.731 1.00 73.62 171 LEU A N 1
ATOM 1318 C CA . LEU A 1 171 ? -1.032 0.325 -14.388 1.00 73.62 171 LEU A CA 1
ATOM 1319 C C . LEU A 1 171 ? -1.581 1.691 -14.802 1.00 73.62 171 LEU A C 1
ATOM 1321 O O . LEU A 1 171 ? -1.784 2.568 -13.963 1.00 73.62 171 LEU A O 1
ATOM 1325 N N . GLY A 1 172 ? -1.753 1.910 -16.101 1.00 68.69 172 GLY A N 1
ATOM 1326 C CA . GLY A 1 172 ? -2.120 3.211 -16.651 1.00 68.69 172 GLY A CA 1
ATOM 1327 C C . GLY A 1 172 ? -3.268 3.108 -17.645 1.00 68.69 172 GLY A C 1
ATOM 1328 O O . GLY A 1 172 ? -3.291 2.224 -18.501 1.00 68.69 172 GLY A O 1
ATOM 1329 N N . ASN A 1 173 ? -4.206 4.050 -17.553 1.00 56.91 173 ASN A N 1
ATOM 1330 C CA . ASN A 1 173 ? -5.146 4.362 -18.627 1.00 56.91 173 ASN A CA 1
ATOM 1331 C C . ASN A 1 173 ? -4.570 5.509 -19.454 1.00 56.91 173 ASN A C 1
ATOM 1333 O O . ASN A 1 173 ? -4.179 6.508 -18.856 1.00 56.91 173 ASN A O 1
ATOM 1337 N N . LYS A 1 174 ? -4.553 5.376 -20.789 1.00 51.81 174 LYS A N 1
ATOM 1338 C CA . LYS A 1 174 ? -3.979 6.281 -21.819 1.00 51.81 174 LYS A CA 1
ATOM 1339 C C . LYS A 1 174 ? -4.405 7.766 -21.782 1.00 51.81 174 LYS A C 1
ATOM 1341 O O . LYS A 1 174 ? -4.143 8.496 -22.735 1.00 51.81 174 LYS A O 1
ATOM 1346 N N . ALA A 1 175 ? -5.041 8.242 -20.720 1.00 40.03 175 ALA A N 1
ATOM 1347 C CA . ALA A 1 175 ? -5.318 9.653 -20.522 1.00 40.03 175 ALA A CA 1
ATOM 1348 C C . ALA A 1 175 ? -4.044 10.366 -20.041 1.00 40.03 175 ALA A C 1
ATOM 1350 O O . ALA A 1 175 ? -3.625 10.187 -18.899 1.00 40.03 175 ALA A O 1
ATOM 1351 N N . GLU A 1 176 ? -3.487 11.146 -20.969 1.00 40.62 176 GLU A N 1
ATOM 1352 C CA . GLU A 1 176 ? -2.321 12.026 -20.864 1.00 40.62 176 GLU A CA 1
ATOM 1353 C C . GLU A 1 176 ? -0.996 11.295 -20.638 1.00 40.62 176 GLU A C 1
ATOM 1355 O O . GLU A 1 176 ? -0.607 10.917 -19.536 1.00 40.62 176 GLU A O 1
ATOM 1360 N N . ARG A 1 177 ? -0.262 11.125 -21.746 1.00 41.03 177 ARG A N 1
ATOM 1361 C CA . ARG A 1 177 ? 1.187 10.945 -21.702 1.00 41.03 177 ARG A CA 1
ATOM 1362 C C . ARG A 1 177 ? 1.742 12.010 -20.754 1.00 41.03 177 ARG A C 1
ATOM 1364 O O . ARG A 1 177 ? 1.625 13.195 -21.053 1.00 41.03 177 ARG A O 1
ATOM 1371 N N . PHE A 1 178 ? 2.373 11.595 -19.656 1.00 39.25 178 PHE A N 1
ATOM 1372 C CA . PHE A 1 178 ? 3.399 12.436 -19.045 1.00 39.25 178 PHE A CA 1
ATOM 1373 C C . PHE A 1 178 ? 4.330 12.877 -20.180 1.00 39.25 178 PHE A C 1
ATOM 1375 O O . PHE A 1 178 ? 4.641 12.029 -21.026 1.00 39.25 178 PHE A O 1
ATOM 1382 N N . PRO A 1 179 ? 4.666 14.175 -20.279 1.00 31.69 179 PRO A N 1
ATOM 1383 C CA . PRO A 1 179 ? 5.337 14.714 -21.452 1.00 31.69 179 PRO A CA 1
ATOM 1384 C C . PRO A 1 179 ? 6.588 13.879 -21.726 1.00 31.69 179 PRO A C 1
ATOM 1386 O O . PRO A 1 179 ? 7.457 13.752 -20.863 1.00 31.69 179 PRO A O 1
ATOM 1389 N N . LEU A 1 180 ? 6.579 13.227 -22.892 1.00 33.41 180 LEU A N 1
ATOM 1390 C CA . LEU A 1 180 ? 7.736 12.562 -23.479 1.00 33.41 180 LEU A CA 1
ATOM 1391 C C . LEU A 1 180 ? 8.753 13.617 -23.908 1.00 33.41 180 LEU A C 1
ATOM 1393 O O . LEU A 1 180 ? 8.298 14.678 -24.394 1.00 33.41 180 LEU A O 1
#